Protein AF-A0AAU9KPM2-F1 (afdb_monomer_lite)

pLDDT: mean 78.4, std 15.52, range [37.53, 95.25]

Foldseek 3Di:
DVVCLVVVHQDAAEAEPCVVDDPVVVVVVVVVVQCVCPVPPRPDHPHHYFYDYPVVRPRPVVVVVVVCVVVVVVVPPDD

Organism: NCBI:txid622444

InterPro domains:
  IPR027417 P-loop containing nucleoside triphosphate hydrolase [G3DSA:3.40.50.300] (1-73)

Sequence (79 aa):
MDFLHDLGALYQVVFTKVDTVNRTELEKQIEKARDVALNAKRMSMNPVIQVTSVKERFGIKELQRQLVSMTGLLANQRL

Radius of gyration: 15.04 Å; chains: 1; bounding box: 40×16×42 Å

Structure (mmCIF, N/CA/C/O backbone):
data_AF-A0AAU9KPM2-F1
#
_entry.id   AF-A0AAU9KPM2-F1
#
loop_
_atom_site.group_PDB
_atom_site.id
_atom_site.type_symbol
_atom_site.label_atom_id
_atom_site.label_alt_id
_atom_site.label_comp_id
_atom_site.label_asym_id
_atom_site.label_entity_id
_atom_site.label_seq_id
_atom_site.pdbx_PDB_ins_code
_atom_site.Cartn_x
_atom_site.Cartn_y
_atom_site.Cartn_z
_atom_site.occupancy
_atom_site.B_iso_or_equiv
_atom_site.auth_seq_id
_atom_site.auth_comp_id
_atom_site.auth_asym_id
_atom_site.auth_atom_id
_atom_site.pdbx_PDB_model_num
ATOM 1 N N . MET A 1 1 ? 12.405 -6.293 -2.554 1.00 57.09 1 MET A N 1
ATOM 2 C CA . MET A 1 1 ? 12.164 -5.100 -3.395 1.00 57.09 1 MET A CA 1
ATOM 3 C C . MET A 1 1 ? 13.274 -4.889 -4.406 1.00 57.09 1 MET A C 1
ATOM 5 O O . MET A 1 1 ? 12.959 -4.449 -5.500 1.00 57.09 1 MET A O 1
ATOM 9 N N . ASP A 1 2 ? 14.521 -5.245 -4.086 1.00 63.84 2 ASP A N 1
ATOM 10 C CA . ASP A 1 2 ? 15.648 -5.075 -5.016 1.00 63.84 2 ASP A CA 1
ATOM 11 C C . ASP A 1 2 ? 15.448 -5.847 -6.326 1.00 63.84 2 ASP A C 1
ATOM 13 O O . ASP A 1 2 ? 15.512 -5.245 -7.384 1.00 63.84 2 ASP A O 1
ATOM 17 N N . PHE A 1 3 ? 14.983 -7.101 -6.271 1.00 64.69 3 PHE A N 1
ATOM 18 C CA . PHE A 1 3 ? 14.669 -7.880 -7.479 1.00 64.69 3 PHE A CA 1
ATOM 19 C C . PHE A 1 3 ? 13.636 -7.227 -8.422 1.00 64.69 3 PHE A C 1
ATOM 21 O O . PHE A 1 3 ? 13.820 -7.219 -9.634 1.00 64.69 3 PHE A O 1
ATOM 28 N N . LEU A 1 4 ? 12.541 -6.666 -7.886 1.00 63.81 4 LEU A N 1
ATOM 29 C CA . LEU A 1 4 ? 11.515 -5.992 -8.703 1.00 63.81 4 LEU A CA 1
ATOM 30 C C . LEU A 1 4 ? 12.041 -4.686 -9.307 1.00 63.81 4 LEU A C 1
ATOM 32 O O . LEU A 1 4 ? 11.630 -4.297 -10.398 1.00 63.81 4 LEU A O 1
ATOM 36 N N . HIS A 1 5 ? 12.944 -4.023 -8.587 1.00 62.97 5 HIS A N 1
ATOM 37 C CA . HIS A 1 5 ? 13.607 -2.820 -9.054 1.00 62.97 5 HIS A CA 1
ATOM 38 C C . HIS A 1 5 ? 14.616 -3.123 -10.170 1.00 62.97 5 HIS A C 1
ATOM 40 O O . HIS A 1 5 ? 14.601 -2.432 -11.185 1.00 62.97 5 HIS A O 1
ATOM 46 N N . ASP A 1 6 ? 15.416 -4.180 -10.023 1.00 64.38 6 ASP A N 1
ATOM 47 C CA . ASP A 1 6 ? 16.384 -4.630 -11.033 1.00 64.38 6 ASP A CA 1
ATOM 48 C C . ASP A 1 6 ? 15.690 -5.061 -12.337 1.00 64.38 6 ASP A C 1
ATOM 50 O O . ASP A 1 6 ? 16.241 -4.922 -13.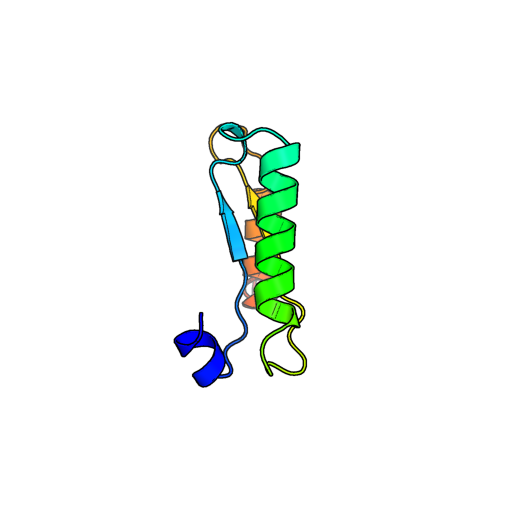427 1.00 64.38 6 ASP A O 1
ATOM 54 N N . LEU A 1 7 ? 14.440 -5.523 -12.234 1.00 65.25 7 LEU A N 1
ATOM 55 C CA . LEU A 1 7 ? 13.551 -5.820 -13.361 1.00 65.25 7 LEU A CA 1
ATOM 56 C C . LEU A 1 7 ? 12.985 -4.574 -14.064 1.00 65.25 7 LEU A C 1
ATOM 58 O O . LEU A 1 7 ? 12.302 -4.718 -15.076 1.00 65.25 7 LEU A O 1
ATOM 62 N N . GLY A 1 8 ? 13.203 -3.366 -13.530 1.00 65.44 8 GLY A N 1
ATOM 63 C CA . GLY A 1 8 ? 12.601 -2.129 -14.041 1.00 65.44 8 GLY A CA 1
ATOM 64 C C . GLY A 1 8 ? 11.069 -2.123 -13.976 1.00 65.44 8 GLY A C 1
ATOM 65 O O . GLY A 1 8 ? 10.418 -1.378 -14.709 1.00 65.44 8 GLY A O 1
ATOM 66 N N . ALA A 1 9 ? 10.476 -2.980 -13.141 1.00 67.00 9 ALA A N 1
ATOM 67 C CA . ALA A 1 9 ? 9.039 -3.193 -13.116 1.00 67.00 9 ALA A CA 1
ATOM 68 C C . ALA A 1 9 ? 8.322 -2.104 -12.308 1.00 67.00 9 ALA A C 1
ATOM 70 O O . ALA A 1 9 ? 8.713 -1.769 -11.187 1.00 67.00 9 ALA A O 1
ATOM 71 N N . LEU A 1 10 ? 7.204 -1.609 -12.845 1.00 72.75 10 LEU A N 1
ATOM 72 C CA . LEU A 1 10 ? 6.260 -0.807 -12.074 1.00 72.75 10 LEU A CA 1
ATOM 73 C C . LEU A 1 10 ? 5.567 -1.708 -11.047 1.00 72.75 10 LEU A C 1
ATOM 75 O O . LEU A 1 10 ? 4.962 -2.716 -11.410 1.00 72.75 10 LEU A O 1
ATOM 79 N N . TYR A 1 11 ? 5.638 -1.341 -9.768 1.00 76.31 11 TYR A N 1
ATOM 80 C CA . TYR A 1 11 ? 4.998 -2.085 -8.687 1.00 76.31 11 TYR A CA 1
ATOM 81 C C . TYR A 1 11 ? 4.062 -1.194 -7.867 1.00 76.31 11 TYR A C 1
ATOM 83 O O . TYR A 1 11 ? 4.300 -0.001 -7.671 1.00 76.31 11 TYR A O 1
ATOM 91 N N . GLN A 1 12 ? 2.993 -1.809 -7.367 1.00 82.94 12 GLN A N 1
ATOM 92 C CA . GLN A 1 12 ? 2.049 -1.225 -6.422 1.00 82.94 12 GLN A CA 1
ATOM 93 C C . GLN A 1 12 ? 2.220 -1.911 -5.065 1.00 82.94 12 GLN A C 1
ATOM 95 O O . GLN A 1 12 ? 2.369 -3.131 -4.995 1.00 82.94 12 GLN A O 1
ATOM 100 N N . VAL A 1 13 ? 2.171 -1.136 -3.983 1.00 87.44 13 VAL A N 1
ATOM 101 C CA . VAL A 1 13 ? 2.195 -1.659 -2.612 1.00 87.44 13 VAL A CA 1
ATOM 102 C C . VAL A 1 13 ? 0.779 -1.621 -2.049 1.00 87.44 13 VAL A C 1
ATOM 104 O O . VAL A 1 13 ? 0.153 -0.564 -2.006 1.00 87.44 13 VAL A O 1
ATOM 107 N N . VAL A 1 14 ? 0.273 -2.771 -1.600 1.00 91.31 14 VAL A N 1
ATOM 108 C CA . VAL A 1 14 ? -1.065 -2.889 -1.006 1.00 91.31 14 VAL A CA 1
ATOM 109 C C . VAL A 1 14 ? -0.940 -3.304 0.456 1.00 91.31 14 VAL A C 1
ATOM 111 O O . VAL A 1 14 ? -0.574 -4.437 0.765 1.00 91.31 14 VAL A O 1
ATOM 114 N N . PHE A 1 15 ? -1.281 -2.393 1.362 1.00 93.44 15 PHE A N 1
ATOM 115 C CA . PHE A 1 15 ? -1.462 -2.700 2.774 1.00 93.44 15 PHE A CA 1
ATOM 116 C C . PHE A 1 15 ? -2.821 -3.375 2.966 1.00 93.44 15 PHE A C 1
ATOM 118 O O . PHE A 1 15 ? -3.861 -2.841 2.572 1.00 93.44 15 PHE A O 1
ATOM 125 N N . THR A 1 16 ? -2.812 -4.566 3.558 1.00 94.06 16 THR A N 1
ATOM 126 C CA . THR A 1 16 ? -4.017 -5.352 3.858 1.00 94.06 16 THR A CA 1
ATOM 127 C C . THR A 1 16 ? -4.217 -5.447 5.366 1.00 94.06 16 THR A C 1
ATOM 129 O O . THR A 1 16 ? -3.296 -5.157 6.129 1.00 94.06 16 THR A O 1
ATOM 132 N N . LYS A 1 17 ? -5.417 -5.859 5.798 1.00 94.00 17 LYS A N 1
ATOM 133 C CA . LYS A 1 17 ? -5.774 -6.003 7.223 1.00 94.00 17 LYS A CA 1
ATOM 134 C C . LYS A 1 17 ? -5.551 -4.717 8.024 1.00 94.00 17 LYS A C 1
ATOM 136 O O . LYS A 1 17 ? -5.137 -4.744 9.176 1.00 94.00 17 LYS A O 1
ATOM 141 N N . VAL A 1 18 ? -5.810 -3.566 7.409 1.00 93.81 18 VAL A N 1
ATOM 142 C CA . VAL A 1 18 ? -5.545 -2.261 8.042 1.00 93.81 18 VAL A CA 1
ATOM 143 C C . VAL A 1 18 ? -6.449 -2.014 9.254 1.00 93.81 18 VAL A C 1
ATOM 145 O O . VAL A 1 18 ? -6.171 -1.143 10.063 1.00 93.81 18 VAL A O 1
ATOM 148 N N . ASP A 1 19 ? -7.498 -2.825 9.404 1.00 93.12 19 ASP A N 1
ATOM 149 C CA . ASP A 1 19 ? -8.365 -2.909 10.577 1.00 93.12 19 ASP A CA 1
ATOM 150 C C . ASP A 1 19 ? -7.677 -3.484 11.825 1.00 93.12 19 ASP A C 1
ATOM 152 O O . ASP A 1 19 ? -8.162 -3.276 12.934 1.00 93.12 19 ASP A O 1
ATOM 156 N N . THR A 1 20 ? -6.552 -4.194 11.680 1.00 94.25 20 THR A N 1
ATOM 157 C CA . THR A 1 20 ? -5.829 -4.792 12.815 1.00 94.25 20 THR A CA 1
ATOM 158 C C . THR A 1 20 ? -4.725 -3.896 13.367 1.00 94.25 20 THR A C 1
ATOM 160 O O . THR A 1 20 ? -4.046 -4.279 14.318 1.00 94.25 20 THR A O 1
ATOM 163 N N . VAL A 1 21 ? -4.495 -2.732 12.759 1.00 92.25 21 VAL A N 1
ATOM 164 C CA . VAL A 1 21 ? -3.449 -1.785 13.154 1.00 92.25 21 VAL A CA 1
ATOM 165 C C . VAL A 1 21 ? -4.066 -0.430 13.460 1.00 92.25 21 VAL A C 1
ATOM 167 O O . VAL A 1 21 ? -5.051 -0.018 12.854 1.00 92.25 21 VAL A O 1
ATOM 170 N N . ASN A 1 22 ? -3.486 0.286 14.421 1.00 92.88 22 ASN A N 1
ATOM 171 C CA . ASN A 1 22 ? -3.902 1.657 14.679 1.00 92.88 22 ASN A CA 1
ATOM 172 C C . ASN A 1 22 ? -3.371 2.595 13.581 1.00 92.88 22 ASN A C 1
ATOM 174 O O . ASN A 1 22 ? -2.415 2.286 12.864 1.00 92.88 22 ASN A O 1
ATOM 178 N N . ARG A 1 23 ? -3.999 3.766 13.463 1.00 90.31 23 ARG A N 1
ATOM 179 C CA . ARG A 1 23 ? -3.679 4.749 12.424 1.00 90.31 23 ARG A CA 1
ATOM 180 C C . ARG A 1 23 ? -2.219 5.205 12.460 1.00 90.31 23 ARG A C 1
ATOM 182 O O . ARG A 1 23 ? -1.594 5.295 11.412 1.00 90.31 23 ARG A O 1
ATOM 189 N N . THR A 1 24 ? -1.673 5.456 13.647 1.00 93.69 24 THR A N 1
ATOM 190 C CA . THR A 1 24 ? -0.294 5.935 13.813 1.00 93.69 24 THR A CA 1
ATOM 191 C C . THR A 1 24 ? 0.729 4.907 13.338 1.00 93.69 24 THR A C 1
ATOM 193 O O . THR A 1 24 ? 1.714 5.260 12.697 1.00 93.69 24 THR A O 1
ATOM 196 N N . GLU A 1 25 ? 0.505 3.627 13.631 1.00 91.81 25 GLU A N 1
ATOM 197 C CA . GLU A 1 25 ? 1.368 2.551 13.156 1.00 91.81 25 GLU A CA 1
ATOM 198 C C . GLU A 1 25 ? 1.249 2.395 11.641 1.00 91.81 25 GLU A C 1
ATOM 200 O O . GLU A 1 25 ? 2.261 2.300 10.954 1.00 91.81 25 GLU A O 1
ATOM 205 N N . LEU A 1 26 ? 0.032 2.459 11.096 1.00 91.50 26 LEU A N 1
ATOM 206 C CA . LEU A 1 26 ? -0.181 2.430 9.652 1.00 91.50 26 LEU A CA 1
ATOM 207 C C . LEU A 1 26 ? 0.555 3.574 8.935 1.00 91.50 26 LEU A C 1
ATOM 209 O O . LEU A 1 26 ? 1.227 3.332 7.935 1.00 91.50 26 LEU A O 1
ATOM 213 N N . GLU A 1 27 ? 0.469 4.801 9.452 1.00 91.94 27 GLU A N 1
ATOM 214 C CA . GLU A 1 27 ? 1.165 5.971 8.902 1.00 91.94 27 GLU A CA 1
ATOM 215 C C . GLU A 1 27 ? 2.687 5.763 8.894 1.00 91.94 27 GLU A C 1
ATOM 217 O O . GLU A 1 27 ? 3.315 5.949 7.852 1.00 91.94 27 GLU A O 1
ATOM 222 N N . LYS A 1 28 ? 3.265 5.248 9.989 1.00 93.06 28 LYS A N 1
ATOM 223 C CA . LYS A 1 28 ? 4.697 4.901 10.054 1.00 93.06 28 LYS A CA 1
ATOM 224 C C . LYS A 1 28 ? 5.096 3.847 9.024 1.00 93.06 28 LYS A C 1
ATOM 226 O O . LYS A 1 28 ? 6.178 3.923 8.447 1.00 93.06 28 LYS A O 1
ATOM 231 N N . GLN A 1 29 ? 4.261 2.833 8.807 1.00 89.31 29 GLN A N 1
ATOM 232 C CA . GLN A 1 29 ? 4.549 1.775 7.834 1.00 89.31 29 GLN A CA 1
ATOM 233 C C . GLN A 1 29 ? 4.462 2.295 6.391 1.00 89.31 29 GLN A C 1
ATOM 235 O O . GLN A 1 29 ? 5.285 1.926 5.552 1.00 89.31 29 GLN A O 1
ATOM 240 N N . ILE A 1 30 ? 3.514 3.193 6.107 1.00 89.44 30 ILE A N 1
ATOM 241 C CA . ILE A 1 30 ? 3.409 3.879 4.812 1.00 89.44 30 ILE A CA 1
ATOM 242 C C . ILE A 1 30 ? 4.632 4.766 4.573 1.00 89.44 30 ILE A C 1
ATOM 244 O O . ILE A 1 30 ? 5.193 4.744 3.479 1.00 89.44 30 ILE A O 1
ATOM 248 N N . GLU A 1 31 ? 5.062 5.520 5.582 1.00 89.38 31 GLU A N 1
ATOM 249 C CA . GLU A 1 31 ? 6.235 6.391 5.502 1.00 89.38 31 GLU A CA 1
ATOM 250 C C . GLU A 1 31 ? 7.509 5.583 5.242 1.00 89.38 31 GLU A C 1
ATOM 252 O O . GLU A 1 31 ? 8.212 5.852 4.273 1.00 89.38 31 GLU A O 1
ATOM 257 N N . LYS A 1 32 ? 7.717 4.475 5.964 1.00 87.06 32 LYS A N 1
ATOM 258 C CA . LYS A 1 32 ? 8.813 3.534 5.679 1.00 87.06 32 LYS A CA 1
ATOM 259 C C . LYS A 1 32 ? 8.771 2.992 4.250 1.00 87.06 32 LYS A C 1
ATOM 261 O O . LYS A 1 32 ? 9.809 2.888 3.602 1.00 87.06 32 LYS A O 1
ATOM 266 N N . ALA A 1 33 ? 7.592 2.631 3.740 1.00 82.50 33 ALA A N 1
ATOM 267 C CA . ALA A 1 33 ? 7.460 2.147 2.366 1.00 82.50 33 ALA A CA 1
ATOM 268 C C . ALA A 1 33 ? 7.812 3.235 1.334 1.00 82.50 33 ALA A C 1
ATOM 270 O O . ALA A 1 33 ? 8.444 2.930 0.320 1.00 82.50 33 ALA A O 1
ATOM 271 N N . ARG A 1 34 ? 7.454 4.498 1.607 1.00 80.81 34 ARG A N 1
AT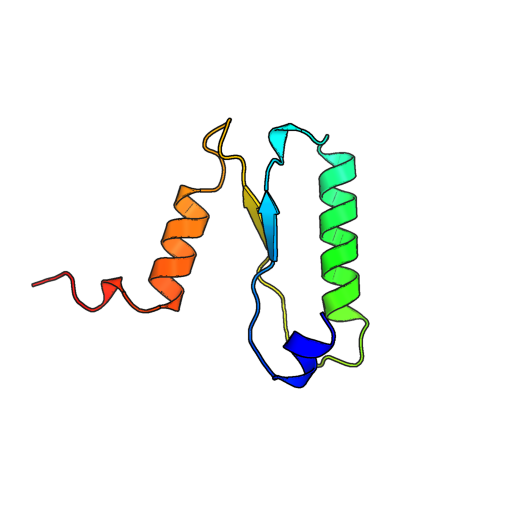OM 272 C CA . ARG A 1 34 ? 7.855 5.654 0.790 1.00 80.81 34 ARG A CA 1
ATOM 273 C C . ARG A 1 34 ? 9.355 5.889 0.855 1.00 80.81 34 ARG A C 1
ATOM 275 O O . ARG A 1 34 ? 9.977 6.013 -0.191 1.00 80.81 34 ARG A O 1
ATOM 282 N N . ASP A 1 35 ? 9.940 5.868 2.044 1.00 82.69 35 ASP A N 1
ATOM 283 C CA . ASP A 1 35 ? 11.376 6.052 2.239 1.00 82.69 35 ASP A CA 1
ATOM 284 C C . ASP A 1 35 ? 12.181 4.983 1.510 1.00 82.69 35 ASP A C 1
ATOM 286 O O . ASP A 1 35 ? 13.180 5.288 0.868 1.00 82.69 35 ASP A O 1
ATOM 290 N N . VAL A 1 36 ? 11.734 3.726 1.543 1.00 76.56 36 VAL A N 1
ATOM 291 C CA . VAL A 1 36 ? 12.369 2.651 0.772 1.00 76.56 36 VAL A CA 1
ATOM 292 C C . VAL A 1 36 ? 12.274 2.937 -0.728 1.00 76.56 36 VAL A C 1
ATOM 294 O O . VAL A 1 36 ? 13.246 2.721 -1.452 1.00 76.56 36 VAL A O 1
ATOM 297 N N . ALA A 1 37 ? 11.138 3.428 -1.218 1.00 70.44 37 ALA A N 1
ATOM 298 C CA . ALA A 1 37 ? 10.987 3.756 -2.631 1.00 70.44 37 ALA A CA 1
ATOM 299 C C . ALA A 1 37 ? 11.826 4.974 -3.063 1.00 70.44 37 ALA A C 1
ATOM 301 O O . ALA A 1 37 ? 12.361 4.958 -4.168 1.00 70.44 37 ALA A O 1
ATOM 302 N N . LEU A 1 38 ? 11.977 5.980 -2.192 1.00 69.75 38 LEU A N 1
ATOM 303 C CA . LEU A 1 38 ? 12.642 7.256 -2.479 1.00 69.75 38 LEU A CA 1
ATOM 304 C C . LEU A 1 38 ? 14.164 7.248 -2.237 1.00 69.75 38 LEU A C 1
ATOM 306 O O . LEU A 1 38 ? 14.886 7.922 -2.964 1.00 69.75 38 LEU A O 1
ATOM 310 N N . ASN A 1 39 ? 14.662 6.527 -1.224 1.00 65.62 39 ASN A N 1
ATOM 311 C CA . ASN A 1 39 ? 16.061 6.642 -0.769 1.00 65.62 39 ASN A CA 1
ATOM 312 C C . ASN A 1 39 ? 17.055 5.754 -1.500 1.00 65.62 39 ASN A C 1
ATOM 314 O O . ASN A 1 39 ? 18.263 5.990 -1.459 1.00 65.62 39 ASN A O 1
ATOM 318 N N . ALA A 1 40 ? 16.596 4.686 -2.129 1.00 57.84 40 ALA A N 1
ATOM 319 C CA . ALA A 1 40 ? 17.512 3.919 -2.941 1.00 57.84 40 ALA A CA 1
ATOM 320 C C . ALA A 1 40 ? 17.804 4.721 -4.222 1.00 57.84 40 ALA A C 1
ATOM 322 O O . ALA A 1 40 ? 16.994 5.549 -4.627 1.00 57.84 40 ALA A O 1
ATOM 323 N N . LYS A 1 41 ? 18.945 4.481 -4.883 1.00 52.47 41 LYS A N 1
ATOM 324 C CA . LYS A 1 41 ? 19.371 5.068 -6.184 1.00 52.47 41 LYS A CA 1
ATOM 325 C C . LYS A 1 41 ? 18.370 4.856 -7.359 1.00 52.47 41 LYS A C 1
ATOM 327 O O . LYS A 1 41 ? 18.716 5.006 -8.526 1.00 52.47 41 LYS A O 1
ATOM 332 N N . ARG A 1 42 ? 17.133 4.493 -7.024 1.00 55.09 42 ARG A N 1
ATOM 333 C CA . ARG A 1 42 ? 15.916 4.161 -7.753 1.00 55.09 42 ARG A CA 1
ATOM 334 C C . ARG A 1 42 ? 15.265 5.443 -8.281 1.00 55.09 42 ARG A C 1
ATOM 336 O O . ARG A 1 42 ? 14.218 5.872 -7.807 1.00 55.09 42 ARG A O 1
ATOM 343 N N . MET A 1 43 ? 15.917 6.100 -9.237 1.00 48.22 43 MET A N 1
ATOM 344 C CA . MET A 1 43 ? 15.340 7.265 -9.912 1.00 48.22 43 MET A CA 1
ATOM 345 C C . MET A 1 43 ? 13.931 6.949 -10.457 1.00 48.22 43 MET A C 1
ATOM 347 O O . MET A 1 43 ? 13.736 5.974 -11.176 1.00 48.22 43 MET A O 1
ATOM 351 N N . SER A 1 44 ? 12.983 7.846 -10.159 1.00 51.88 44 SER A N 1
ATOM 352 C CA . SER A 1 44 ? 11.724 8.078 -10.891 1.00 51.88 44 SER A CA 1
ATOM 353 C C . SER A 1 44 ? 10.491 7.202 -10.615 1.00 51.88 44 SER A C 1
ATOM 355 O O . SER A 1 44 ? 9.515 7.317 -11.359 1.00 51.88 44 SER A O 1
ATOM 357 N N . MET A 1 45 ? 10.440 6.380 -9.567 1.00 58.66 45 MET A N 1
ATOM 358 C CA . MET A 1 45 ? 9.190 5.672 -9.254 1.00 58.66 45 MET A CA 1
ATOM 359 C C . MET A 1 45 ? 8.495 6.249 -8.026 1.00 58.66 45 MET A C 1
ATOM 361 O O . MET A 1 45 ? 8.937 6.042 -6.902 1.00 58.66 45 MET A O 1
ATOM 365 N N . ASN A 1 46 ? 7.374 6.941 -8.246 1.00 67.19 46 ASN A N 1
ATOM 366 C CA . ASN A 1 46 ? 6.430 7.260 -7.181 1.00 67.19 46 ASN A CA 1
ATOM 367 C C . ASN A 1 46 ? 5.515 6.034 -6.982 1.00 67.19 46 ASN A C 1
ATOM 369 O O . ASN A 1 46 ? 4.664 5.783 -7.841 1.00 67.19 46 ASN A O 1
ATOM 373 N N . PRO A 1 47 ? 5.718 5.210 -5.937 1.00 72.88 47 PRO A N 1
ATOM 374 C CA . PRO A 1 47 ? 4.964 3.975 -5.775 1.00 72.88 47 PRO A CA 1
ATOM 375 C C . PRO A 1 47 ? 3.492 4.288 -5.495 1.00 72.88 47 PRO A C 1
ATOM 377 O O . PRO A 1 47 ? 3.163 5.117 -4.643 1.00 72.88 47 PRO A O 1
ATOM 380 N N . VAL A 1 48 ? 2.587 3.575 -6.163 1.00 82.56 48 VAL A N 1
ATOM 381 C CA . VAL A 1 48 ? 1.172 3.602 -5.783 1.00 82.56 48 VAL A CA 1
ATOM 382 C C . VAL A 1 48 ? 1.031 2.815 -4.483 1.00 82.56 48 VAL A C 1
ATOM 384 O O . VAL A 1 48 ? 1.333 1.621 -4.436 1.00 82.56 48 VAL A O 1
ATOM 387 N N . ILE A 1 49 ? 0.586 3.488 -3.422 1.00 87.31 49 ILE A N 1
ATOM 388 C CA . ILE A 1 49 ? 0.315 2.874 -2.121 1.00 87.31 49 ILE A CA 1
ATOM 389 C C . ILE A 1 49 ? -1.196 2.813 -1.918 1.00 87.31 49 ILE A C 1
ATOM 391 O O . ILE A 1 49 ? -1.864 3.845 -1.891 1.00 87.31 49 ILE A O 1
ATOM 395 N N . GLN A 1 50 ? -1.722 1.603 -1.749 1.00 90.81 50 GLN A N 1
ATOM 396 C CA . GLN A 1 50 ? -3.134 1.333 -1.492 1.00 90.81 50 GLN A CA 1
ATOM 397 C C . GLN A 1 50 ? -3.301 0.733 -0.096 1.00 90.81 50 GLN A C 1
ATOM 399 O O . GLN A 1 50 ? -2.489 -0.075 0.348 1.00 90.81 50 GLN A O 1
ATOM 404 N N . VAL A 1 51 ? -4.380 1.097 0.588 1.00 92.69 51 VAL A N 1
ATOM 405 C CA . VAL A 1 51 ? -4.687 0.666 1.955 1.00 92.69 51 VAL A CA 1
ATOM 406 C C . VAL A 1 51 ? -6.057 -0.006 1.938 1.00 92.69 51 VAL A C 1
ATOM 408 O O . VAL A 1 51 ? -7.014 0.570 1.424 1.00 92.69 51 VAL A O 1
ATOM 411 N N . THR A 1 52 ? -6.157 -1.237 2.446 1.00 95.25 52 THR A N 1
ATOM 412 C CA . THR A 1 52 ? -7.362 -2.069 2.311 1.00 95.25 52 THR A CA 1
ATOM 413 C C . THR A 1 52 ? -7.675 -2.900 3.557 1.00 95.25 52 THR A C 1
ATOM 415 O O . THR A 1 52 ? -6.783 -3.409 4.240 1.00 95.25 52 THR A O 1
ATOM 418 N N . SER A 1 53 ? -8.967 -3.101 3.820 1.00 95.25 53 SER A N 1
ATOM 419 C CA . SER A 1 53 ? -9.474 -4.109 4.756 1.00 95.25 53 SER A CA 1
ATOM 420 C C . SER A 1 53 ? -10.629 -4.865 4.112 1.00 95.25 53 SER A C 1
ATOM 422 O O . SER A 1 53 ? -11.650 -4.282 3.753 1.00 95.25 53 SER A O 1
ATOM 424 N N . VAL A 1 54 ? -10.485 -6.185 3.987 1.00 93.50 54 VAL A N 1
ATOM 425 C CA . VAL A 1 54 ? -11.564 -7.056 3.497 1.00 93.50 54 VAL A CA 1
ATOM 426 C C . VAL A 1 54 ? -12.686 -7.152 4.532 1.00 93.50 54 VAL A C 1
ATOM 428 O O . VAL A 1 54 ? -13.858 -7.123 4.162 1.00 93.50 54 VAL A O 1
ATOM 431 N N . LYS A 1 55 ? -12.325 -7.214 5.821 1.00 94.31 55 LYS A N 1
ATOM 432 C CA . LYS A 1 55 ? -13.268 -7.307 6.940 1.00 94.31 55 LYS A CA 1
ATOM 433 C C . LYS A 1 55 ? -14.193 -6.091 6.986 1.00 94.31 55 LYS A C 1
ATOM 435 O O . LYS A 1 55 ? -15.408 -6.253 7.011 1.00 94.31 55 LYS A O 1
ATOM 440 N N . GLU A 1 56 ? -13.616 -4.897 6.891 1.00 92.56 56 GLU A N 1
ATOM 441 C CA . GLU A 1 56 ? -14.353 -3.627 6.929 1.00 92.56 56 GLU A CA 1
ATOM 442 C C . GLU A 1 56 ? -14.844 -3.177 5.540 1.00 92.56 56 GLU A C 1
ATOM 444 O O . GLU A 1 56 ? -15.418 -2.101 5.392 1.00 92.56 56 GLU A O 1
ATOM 449 N N . ARG A 1 57 ? -14.613 -3.984 4.490 1.00 91.56 57 ARG A N 1
ATOM 450 C CA . ARG A 1 57 ? -14.922 -3.656 3.082 1.00 91.56 57 ARG A CA 1
ATOM 451 C C . ARG A 1 57 ? -14.350 -2.300 2.634 1.00 91.56 57 ARG A C 1
ATOM 453 O O . ARG A 1 57 ? -14.934 -1.613 1.796 1.00 91.56 57 ARG A O 1
ATOM 460 N N . PHE A 1 58 ? -13.190 -1.938 3.167 1.00 92.31 58 PHE A N 1
ATOM 461 C CA . PHE A 1 58 ? -12.512 -0.666 2.939 1.00 92.31 58 PHE A CA 1
ATOM 462 C C . PHE A 1 58 ? -11.430 -0.797 1.859 1.00 92.31 58 PHE A C 1
ATOM 464 O O . PHE A 1 58 ? -10.640 -1.743 1.876 1.00 92.31 58 PHE A O 1
ATOM 471 N N . GLY A 1 59 ? -11.374 0.149 0.917 1.00 90.44 59 GLY A N 1
ATOM 472 C CA . GLY A 1 59 ? -10.307 0.260 -0.090 1.00 90.44 59 GLY A CA 1
ATOM 473 C C . GLY A 1 59 ? -10.327 -0.790 -1.213 1.00 90.44 59 GLY A C 1
ATOM 474 O O . GLY A 1 59 ? -9.547 -0.691 -2.164 1.00 90.44 59 GLY A O 1
ATOM 475 N N . ILE A 1 60 ? -11.204 -1.800 -1.127 1.00 92.62 60 ILE A N 1
ATOM 476 C CA . ILE A 1 60 ? -11.291 -2.911 -2.089 1.00 92.62 60 ILE A CA 1
ATOM 477 C C . ILE A 1 60 ? -11.849 -2.450 -3.440 1.00 92.62 60 ILE A C 1
ATOM 479 O O . ILE A 1 60 ? -11.332 -2.850 -4.481 1.00 92.62 60 ILE A O 1
ATOM 483 N N . LYS A 1 61 ? -12.879 -1.593 -3.452 1.00 91.00 61 LYS A N 1
ATOM 484 C CA . LYS A 1 61 ? -13.470 -1.085 -4.704 1.00 91.00 61 LYS A CA 1
ATOM 485 C C . LYS A 1 61 ? -12.495 -0.175 -5.444 1.00 91.00 61 LYS A C 1
ATOM 487 O O . LYS A 1 61 ? -12.413 -0.213 -6.668 1.00 91.00 61 LYS A O 1
ATOM 492 N N . GLU A 1 62 ? -11.750 0.632 -4.703 1.00 90.00 62 GLU A N 1
ATOM 493 C CA . GLU A 1 62 ? -10.713 1.518 -5.215 1.00 90.00 62 GLU A CA 1
ATOM 494 C C . GLU A 1 62 ? -9.565 0.703 -5.819 1.00 90.00 62 GLU A C 1
ATOM 496 O O . GLU A 1 62 ? -9.139 1.000 -6.934 1.00 90.00 62 GLU A O 1
ATOM 501 N N . LEU A 1 63 ? -9.139 -0.371 -5.141 1.00 90.06 63 LEU A N 1
ATOM 502 C CA . LEU A 1 63 ? -8.125 -1.290 -5.661 1.00 90.06 63 LEU A CA 1
ATOM 503 C C . LEU A 1 63 ? -8.601 -1.966 -6.954 1.00 90.06 63 LEU A C 1
ATOM 505 O O . LEU A 1 63 ? -7.871 -1.989 -7.940 1.00 90.06 63 LEU A O 1
ATOM 509 N N . GLN A 1 64 ? -9.840 -2.466 -6.985 1.00 89.19 64 GLN A N 1
ATOM 510 C CA . GLN A 1 64 ? -10.423 -3.060 -8.192 1.00 89.19 64 GLN A CA 1
ATOM 511 C C . GLN A 1 64 ? -10.446 -2.065 -9.357 1.00 89.19 64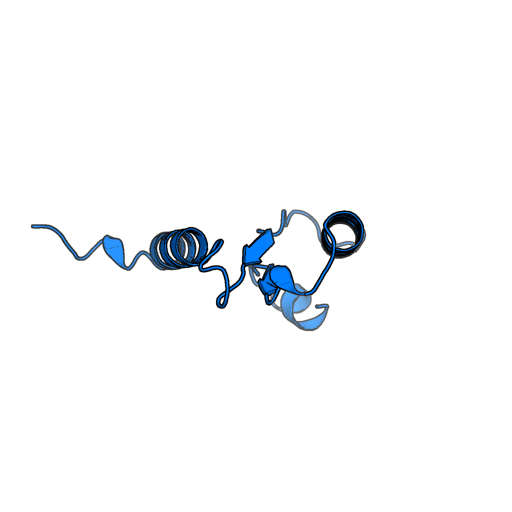 GLN A C 1
ATOM 513 O O . GLN A 1 64 ? -10.015 -2.403 -10.455 1.00 89.19 64 GLN A O 1
ATOM 518 N N . ARG A 1 65 ? -10.894 -0.825 -9.126 1.00 87.56 65 ARG A N 1
ATOM 519 C CA . ARG A 1 65 ? -10.911 0.219 -10.164 1.00 87.56 65 ARG A CA 1
ATOM 520 C C . ARG A 1 65 ? -9.513 0.543 -10.680 1.00 87.56 65 ARG A C 1
ATOM 522 O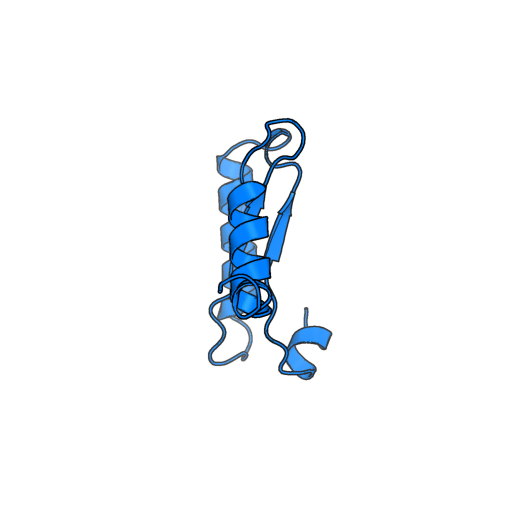 O . ARG A 1 65 ? -9.348 0.683 -11.887 1.00 87.56 65 ARG A O 1
ATOM 529 N N . GLN A 1 66 ? -8.521 0.641 -9.796 1.00 85.44 66 GLN A N 1
ATOM 530 C CA . GLN A 1 66 ? -7.134 0.875 -10.200 1.00 85.44 66 GLN A CA 1
ATOM 531 C C . GLN A 1 66 ? -6.593 -0.268 -11.056 1.00 85.44 66 GLN A C 1
ATOM 533 O O . GLN A 1 66 ? -6.091 -0.009 -12.143 1.00 85.44 66 GLN A O 1
ATOM 538 N N . LEU A 1 67 ? -6.753 -1.521 -10.620 1.00 85.38 67 LEU A N 1
ATOM 539 C CA . LEU A 1 67 ? -6.298 -2.691 -11.379 1.00 85.38 67 LEU A CA 1
ATOM 540 C C . LEU A 1 67 ? -6.926 -2.736 -12.770 1.00 85.38 67 LEU A C 1
ATOM 542 O O . LEU A 1 67 ? -6.249 -2.949 -13.773 1.00 85.38 67 LEU A O 1
ATOM 546 N N . VAL A 1 68 ? -8.226 -2.485 -12.834 1.00 86.12 68 VAL A N 1
ATOM 547 C CA . VAL A 1 68 ? -8.971 -2.457 -14.085 1.00 86.12 68 VAL A CA 1
ATOM 548 C C . VAL A 1 68 ? -8.511 -1.302 -14.991 1.00 86.12 68 VAL A C 1
ATOM 550 O O . VAL A 1 68 ? -8.354 -1.493 -16.196 1.00 86.12 68 VAL A O 1
ATOM 553 N N . SER A 1 69 ? -8.236 -0.124 -14.423 1.00 83.25 69 SER A N 1
ATOM 554 C CA . SER A 1 69 ? -7.680 1.018 -15.159 1.00 83.25 69 SER A CA 1
ATOM 555 C C . SER A 1 69 ? -6.267 0.744 -15.681 1.00 83.25 69 SER A C 1
ATOM 557 O O . SER A 1 69 ? -5.950 1.146 -16.794 1.00 83.25 69 SER A O 1
ATOM 559 N N . MET A 1 70 ? -5.419 0.076 -14.894 1.00 78.50 70 MET A N 1
ATOM 560 C CA . MET A 1 70 ? -4.030 -0.229 -15.258 1.00 78.50 70 MET A CA 1
ATOM 561 C C . MET A 1 70 ? -3.927 -1.310 -16.336 1.00 78.50 70 MET A C 1
ATOM 563 O O . MET A 1 70 ? -3.012 -1.287 -17.149 1.00 78.50 70 MET A O 1
ATOM 567 N N . THR A 1 71 ? -4.860 -2.260 -16.342 1.00 79.69 71 THR A N 1
ATOM 568 C CA . THR A 1 71 ? -4.873 -3.391 -17.285 1.00 79.69 71 THR A CA 1
ATOM 569 C C . THR A 1 71 ? -5.629 -3.092 -18.577 1.00 79.69 71 THR A C 1
ATOM 571 O O . THR A 1 71 ? -5.626 -3.917 -19.486 1.00 79.69 71 THR A O 1
ATOM 574 N N . GLY A 1 72 ? -6.310 -1.944 -18.671 1.00 69.00 72 GLY A N 1
ATOM 575 C CA . GLY A 1 72 ? -7.145 -1.610 -19.826 1.00 69.00 72 GLY A CA 1
ATOM 576 C C . GLY A 1 72 ? -8.363 -2.527 -19.995 1.00 69.00 72 GLY A C 1
ATOM 577 O O . GLY A 1 72 ? -9.024 -2.473 -21.030 1.00 69.00 72 GLY A O 1
ATOM 578 N N . LEU A 1 73 ? -8.708 -3.340 -18.987 1.00 64.31 73 LEU A N 1
ATOM 579 C CA . LEU A 1 73 ? -9.796 -4.326 -19.056 1.00 64.31 73 LEU A CA 1
ATOM 580 C C . LEU A 1 73 ? -11.195 -3.700 -19.253 1.00 64.31 73 LEU A C 1
ATOM 582 O O . LEU A 1 73 ? -12.137 -4.418 -19.577 1.00 64.31 73 LEU A O 1
ATOM 586 N N . LEU A 1 74 ? -11.343 -2.373 -19.120 1.00 55.81 74 LEU A N 1
ATOM 5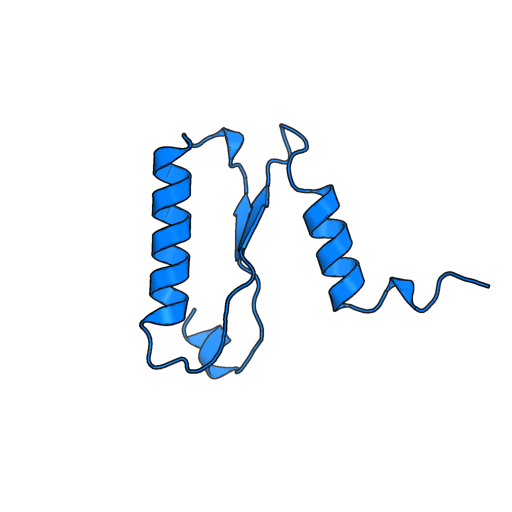87 C CA . LEU A 1 74 ? -12.579 -1.640 -19.453 1.00 55.81 74 LEU A CA 1
ATOM 588 C C . LEU A 1 74 ? -12.652 -1.118 -20.892 1.00 55.81 74 LEU A C 1
ATOM 590 O O . LEU A 1 74 ? -13.717 -0.651 -21.285 1.00 55.81 74 LEU A O 1
ATOM 594 N N . ALA A 1 75 ? -11.590 -1.210 -21.700 1.00 53.41 75 ALA A N 1
ATOM 595 C CA . ALA A 1 75 ? -11.640 -0.774 -23.101 1.00 53.41 75 ALA A CA 1
ATOM 596 C C . ALA A 1 75 ? -12.467 -1.714 -24.003 1.00 53.41 75 ALA A C 1
ATOM 598 O O . ALA A 1 75 ? -12.683 -1.396 -25.165 1.00 53.41 75 ALA A O 1
ATOM 599 N N . ASN A 1 76 ? -12.951 -2.846 -23.472 1.00 51.94 76 ASN A N 1
ATOM 600 C CA . ASN A 1 76 ? -13.707 -3.846 -24.231 1.00 51.94 76 ASN A CA 1
ATOM 601 C C . ASN A 1 76 ? -15.141 -4.080 -23.718 1.00 51.94 76 ASN A C 1
ATOM 603 O O . ASN A 1 76 ? -15.754 -5.097 -24.031 1.00 51.94 76 ASN A O 1
ATOM 607 N N . GLN A 1 77 ? -15.693 -3.161 -22.917 1.00 50.25 77 GLN A N 1
ATOM 608 C CA . GLN A 1 77 ? -17.101 -3.207 -22.506 1.00 50.25 77 GLN A CA 1
ATOM 609 C C . GLN A 1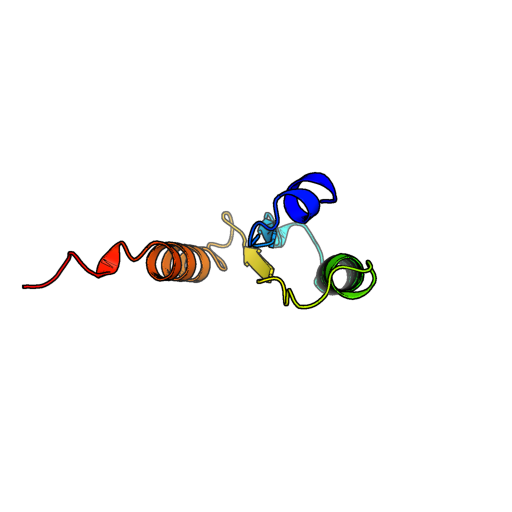 77 ? -17.797 -1.867 -22.758 1.00 50.25 77 GLN A C 1
ATOM 611 O O . GLN A 1 77 ? -17.934 -1.061 -21.839 1.00 50.25 77 GLN A O 1
ATOM 616 N N . ARG A 1 78 ? -18.204 -1.662 -24.022 1.00 37.53 78 ARG A N 1
ATOM 617 C CA . ARG A 1 78 ? -19.193 -0.717 -24.609 1.00 37.53 78 ARG A CA 1
ATOM 618 C C . ARG A 1 78 ? -18.718 -0.435 -26.046 1.00 37.53 78 ARG A C 1
ATOM 620 O O . ARG A 1 78 ? -17.567 -0.053 -26.197 1.00 37.53 78 ARG A O 1
ATOM 627 N N . LEU A 1 79 ? -19.478 -0.592 -27.127 1.00 40.88 79 LEU A N 1
ATOM 628 C CA . LEU A 1 79 ? -20.912 -0.744 -27.398 1.00 40.88 79 LEU A CA 1
ATOM 629 C C . LEU A 1 79 ? -21.058 -1.456 -28.751 1.00 40.88 79 LEU A C 1
ATOM 631 O O . LEU A 1 79 ? -20.177 -1.222 -29.608 1.00 40.88 79 LEU A O 1
#

Secondary structure (DSSP, 8-state):
-HHHHHTT---EEEE--GGGS-HHHHHHHHHHHHHHHHHSS-TT---EEEE-BTTTTBSHHHHHHHHHHHHTTTTTS--